Protein AF-A0A2P8H9C2-F1 (afdb_monomer_lite)

Organism: Chitinophaga niastensis (NCBI:txid536980)

Radius of gyration: 20.16 Å; chains: 1; bounding box: 42×19×60 Å

Secondary structure (DSSP, 8-state):
--HHHHHHHHHHHHHHHHHHHHHHHHHHHHHHHHHHHHHHHHHTT-HHHHHHHHHHHHHHHHSSPPHHHHHHHHHHHHS--

Foldseek 3Di:
DDVVVVVVVVVVVVVVVVVVVVVVVVLVVVLVVLVVVLVVCLADPNLVSNLVSLVVNCCSVPVDDDPVSVVVSVVSSVPRD

Sequence (81 aa):
MNPYISVIFLGILAYLAIHYYEKQNKGR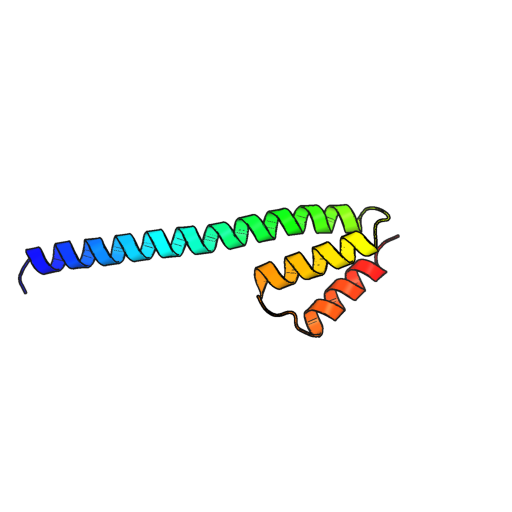KKAAEIKIKYDEALRGNGKAEALRLGREYYSAIRGKLTIYDEQAITNDLSAMK

pLDDT: mean 90.53, std 6.66, range [61.41, 97.38]

Structure (mmCIF, N/CA/C/O backbone):
data_AF-A0A2P8H9C2-F1
#
_entry.id   AF-A0A2P8H9C2-F1
#
loop_
_atom_site.group_PDB
_atom_site.id
_atom_site.type_symbol
_atom_site.label_atom_id
_atom_site.label_alt_id
_atom_site.label_comp_id
_atom_site.label_asym_id
_atom_site.label_entity_id
_atom_site.label_seq_id
_atom_site.pdbx_PDB_ins_code
_atom_site.Cartn_x
_atom_site.Cartn_y
_atom_site.Cartn_z
_atom_site.occupancy
_atom_site.B_iso_or_equiv
_atom_site.auth_seq_id
_atom_site.auth_comp_id
_atom_site.auth_asym_id
_atom_site.auth_atom_id
_atom_site.pdbx_PDB_model_num
ATOM 1 N N . MET A 1 1 ? 27.202 -12.549 -39.523 1.00 61.41 1 MET A N 1
ATOM 2 C CA . MET A 1 1 ? 26.729 -11.487 -38.605 1.00 61.41 1 MET A CA 1
ATOM 3 C C . MET A 1 1 ? 27.934 -10.645 -38.220 1.00 61.41 1 MET A C 1
ATOM 5 O O . MET A 1 1 ? 28.952 -11.226 -37.872 1.00 61.41 1 MET A O 1
ATOM 9 N N . ASN A 1 2 ? 27.882 -9.322 -38.380 1.00 80.69 2 ASN A N 1
ATOM 10 C CA . ASN A 1 2 ? 29.042 -8.464 -38.127 1.00 80.69 2 ASN A CA 1
ATOM 11 C C . ASN A 1 2 ? 29.333 -8.419 -36.603 1.00 80.69 2 ASN A C 1
ATOM 13 O O . ASN A 1 2 ? 28.415 -8.095 -35.839 1.00 80.69 2 ASN A O 1
ATOM 17 N N . PRO A 1 3 ? 30.557 -8.744 -36.139 1.00 80.50 3 PRO A N 1
ATOM 18 C CA . PRO A 1 3 ? 30.893 -8.764 -34.711 1.00 80.50 3 PRO A CA 1
ATOM 19 C C . PRO A 1 3 ? 30.639 -7.417 -34.019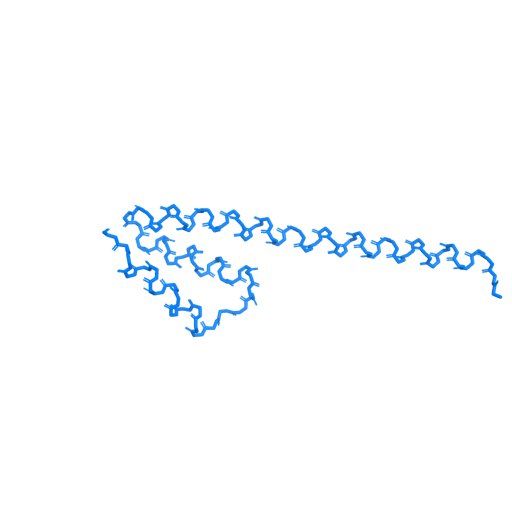 1.00 80.50 3 PRO A C 1
ATOM 21 O O . PRO A 1 3 ? 30.205 -7.398 -32.869 1.00 80.50 3 PRO A O 1
ATOM 24 N N . TYR A 1 4 ? 30.784 -6.295 -34.730 1.00 86.44 4 TYR A N 1
ATOM 25 C CA . TYR A 1 4 ? 30.509 -4.960 -34.189 1.00 86.44 4 TYR A CA 1
ATOM 26 C C . TYR A 1 4 ? 29.028 -4.754 -33.844 1.00 86.44 4 TYR A C 1
ATOM 28 O O . TYR A 1 4 ? 28.707 -4.165 -32.814 1.00 86.44 4 TYR A O 1
ATOM 36 N N . ILE A 1 5 ? 28.115 -5.307 -34.651 1.00 87.38 5 ILE A N 1
ATOM 37 C CA . ILE A 1 5 ? 26.668 -5.238 -34.389 1.00 87.38 5 ILE A CA 1
ATOM 38 C C . ILE A 1 5 ? 26.323 -6.015 -33.112 1.00 87.38 5 ILE A C 1
ATOM 40 O O . ILE A 1 5 ? 25.495 -5.571 -32.322 1.00 87.38 5 ILE A O 1
ATOM 44 N N . SER A 1 6 ? 27.002 -7.141 -32.874 1.00 87.00 6 SER A N 1
ATOM 45 C CA . SER A 1 6 ? 26.767 -7.976 -31.688 1.00 87.00 6 SER A CA 1
ATOM 46 C C . SER A 1 6 ? 27.202 -7.268 -30.399 1.00 87.00 6 SER A C 1
ATOM 48 O O . SER A 1 6 ? 26.489 -7.315 -29.399 1.00 87.00 6 SER A O 1
ATOM 50 N N . VAL A 1 7 ? 28.332 -6.551 -30.431 1.00 88.56 7 VAL A N 1
ATOM 51 C CA . VAL A 1 7 ? 28.831 -5.774 -29.282 1.00 88.56 7 VAL A CA 1
ATOM 52 C C . VAL A 1 7 ? 27.914 -4.589 -28.964 1.00 88.56 7 VAL A C 1
ATOM 54 O O . VAL A 1 7 ? 27.563 -4.384 -27.803 1.00 88.56 7 VAL A O 1
ATOM 57 N N . ILE A 1 8 ? 27.471 -3.845 -29.984 1.00 91.06 8 ILE A N 1
ATOM 58 C CA . ILE A 1 8 ? 26.531 -2.725 -29.804 1.00 91.06 8 ILE A CA 1
ATOM 59 C C . ILE A 1 8 ? 25.211 -3.226 -29.205 1.00 91.06 8 ILE A C 1
ATOM 61 O O . ILE A 1 8 ? 24.691 -2.637 -28.258 1.00 91.06 8 ILE A O 1
ATOM 65 N N . PHE A 1 9 ? 24.695 -4.346 -29.714 1.00 92.94 9 PHE A N 1
ATOM 66 C CA . PHE A 1 9 ? 23.455 -4.939 -29.227 1.00 92.94 9 PHE A CA 1
ATOM 67 C C . PHE A 1 9 ? 23.548 -5.375 -27.755 1.00 92.94 9 PHE A C 1
ATOM 69 O O . PHE A 1 9 ? 22.652 -5.070 -26.966 1.00 92.94 9 PHE A O 1
ATOM 76 N N . LEU A 1 10 ? 24.654 -6.010 -27.350 1.00 93.50 10 LEU A N 1
ATOM 77 C CA . LEU A 1 10 ? 24.893 -6.379 -25.949 1.00 93.50 10 LEU A CA 1
ATOM 78 C C . LEU A 1 10 ? 24.985 -5.155 -25.025 1.00 93.50 10 LEU A C 1
ATOM 80 O O . LEU A 1 10 ? 24.446 -5.189 -23.919 1.00 93.50 10 LEU A O 1
ATOM 84 N N . GLY A 1 11 ? 25.606 -4.064 -25.484 1.00 93.56 11 GLY A N 1
ATOM 85 C CA . GLY A 1 11 ? 25.666 -2.809 -24.730 1.00 93.56 11 GLY A CA 1
ATOM 86 C C . GLY A 1 11 ? 24.280 -2.217 -24.456 1.00 93.56 11 GLY A C 1
ATOM 87 O O . GLY A 1 11 ? 23.988 -1.817 -23.328 1.00 93.56 11 GLY A O 1
ATOM 88 N N . ILE A 1 12 ? 23.396 -2.229 -25.459 1.00 95.12 12 ILE A N 1
ATOM 89 C CA . ILE A 1 12 ? 22.010 -1.752 -25.320 1.00 95.12 12 ILE A CA 1
ATOM 90 C C . ILE A 1 12 ? 21.228 -2.631 -24.337 1.00 95.12 12 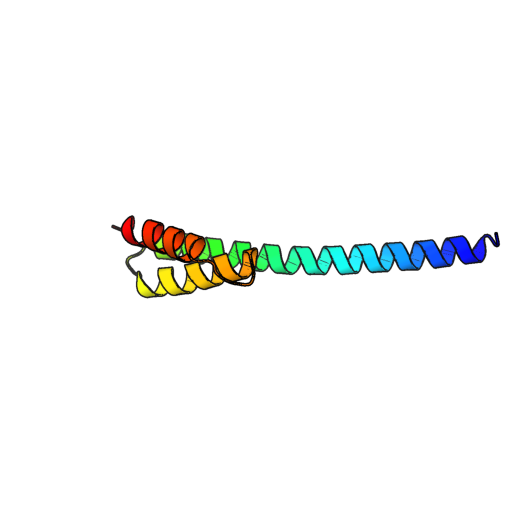ILE A C 1
ATOM 92 O O . ILE A 1 12 ? 20.541 -2.108 -23.459 1.00 95.12 12 ILE A O 1
ATOM 96 N N . LEU A 1 13 ? 21.353 -3.958 -24.439 1.00 95.38 13 LEU A N 1
ATOM 97 C CA . LEU A 1 13 ? 20.683 -4.878 -23.516 1.00 95.38 13 LEU A CA 1
ATOM 98 C C . LEU A 1 13 ? 21.148 -4.689 -22.068 1.00 95.38 13 LEU A C 1
ATOM 100 O O . LEU A 1 13 ? 20.312 -4.637 -21.166 1.00 95.38 13 LEU A O 1
ATOM 104 N N . ALA A 1 14 ? 22.455 -4.538 -21.843 1.00 93.00 14 ALA A N 1
ATOM 105 C CA . ALA A 1 14 ? 23.002 -4.285 -20.513 1.00 93.00 14 ALA A CA 1
ATOM 106 C C . ALA A 1 14 ? 22.489 -2.957 -19.932 1.00 93.00 14 ALA A C 1
ATOM 108 O O . ALA A 1 14 ? 22.055 -2.915 -18.780 1.00 93.00 14 ALA A O 1
ATOM 109 N N . TYR A 1 15 ? 22.463 -1.893 -20.740 1.00 94.81 15 TYR A N 1
ATOM 110 C CA . TYR A 1 15 ? 21.916 -0.596 -20.338 1.00 94.81 15 TYR A CA 1
ATOM 111 C C . TYR A 1 15 ? 20.438 -0.694 -19.928 1.00 94.81 15 TYR A C 1
ATOM 113 O O . TYR A 1 15 ? 20.057 -0.227 -18.852 1.00 94.81 15 TYR A O 1
ATOM 121 N N . LEU A 1 16 ? 19.610 -1.350 -20.74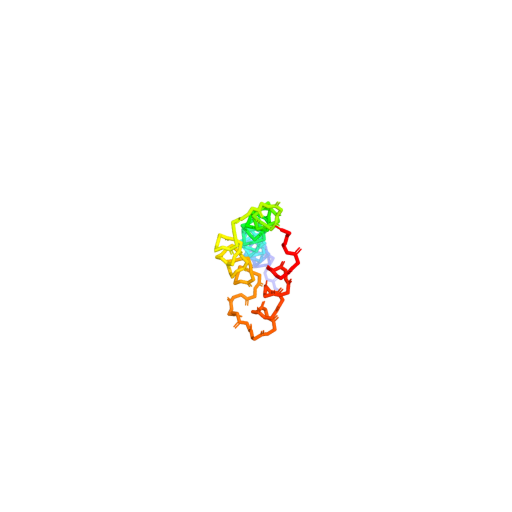8 1.00 94.38 16 LEU A N 1
ATOM 122 C CA . LEU A 1 16 ? 18.189 -1.548 -20.451 1.00 94.38 16 LEU A CA 1
ATOM 123 C C . LEU A 1 16 ? 17.984 -2.382 -19.181 1.00 94.38 16 LEU A C 1
ATOM 125 O O . LEU A 1 16 ? 17.127 -2.044 -18.362 1.00 94.38 16 LEU A O 1
ATOM 129 N N . ALA A 1 17 ? 18.785 -3.432 -18.987 1.00 91.00 17 ALA A N 1
ATOM 130 C CA . ALA A 1 17 ? 18.721 -4.278 -17.800 1.00 91.00 17 ALA A CA 1
ATOM 131 C C . ALA A 1 17 ? 19.043 -3.493 -16.518 1.00 91.00 17 ALA A C 1
ATOM 133 O O . ALA A 1 17 ? 18.289 -3.576 -15.547 1.00 91.00 17 ALA A O 1
ATOM 134 N N . ILE A 1 18 ? 20.107 -2.681 -16.525 1.00 91.31 18 ILE A N 1
ATOM 135 C CA . ILE A 1 18 ? 20.489 -1.834 -15.383 1.00 91.31 18 ILE A CA 1
ATOM 136 C C . ILE A 1 18 ? 19.382 -0.822 -15.075 1.00 91.31 18 ILE A C 1
ATOM 138 O O . ILE A 1 18 ? 18.921 -0.729 -13.935 1.00 91.31 18 ILE A O 1
ATOM 142 N N . HIS A 1 19 ? 18.898 -0.108 -16.094 1.00 89.00 19 HIS A N 1
ATOM 143 C CA . HIS A 1 19 ? 17.872 0.917 -15.915 1.00 89.00 19 HIS A CA 1
ATOM 144 C C . HIS A 1 19 ? 16.543 0.326 -15.404 1.00 89.00 19 HIS A C 1
ATOM 146 O O . HIS A 1 19 ? 15.835 0.941 -14.598 1.00 89.00 19 HIS A O 1
ATOM 152 N N . TYR A 1 20 ? 16.199 -0.889 -15.835 1.00 87.44 20 TYR A N 1
ATOM 153 C CA . TYR A 1 20 ? 15.039 -1.614 -15.321 1.00 87.44 20 TYR A CA 1
ATOM 154 C C . TYR A 1 20 ? 15.228 -2.028 -13.852 1.00 87.44 20 TYR A C 1
ATOM 156 O O . TYR A 1 20 ? 14.328 -1.832 -13.028 1.00 87.44 20 TYR A O 1
ATOM 164 N N . TYR A 1 21 ? 16.416 -2.530 -13.500 1.00 82.81 21 TYR A N 1
ATOM 165 C CA . TYR A 1 21 ? 16.746 -2.983 -12.148 1.00 82.81 21 TYR A CA 1
ATOM 166 C C . TYR A 1 21 ? 16.711 -1.842 -11.117 1.00 82.81 21 TYR A C 1
ATOM 168 O O . TYR A 1 21 ? 16.125 -1.977 -10.038 1.00 82.81 21 TYR A O 1
ATOM 176 N N . GLU A 1 22 ? 17.270 -0.676 -11.454 1.00 81.94 22 GLU A N 1
ATOM 177 C CA . GLU A 1 22 ? 17.239 0.498 -10.574 1.00 81.94 22 GLU A CA 1
ATOM 178 C C . GLU A 1 22 ? 15.815 0.996 -10.311 1.00 81.94 22 GLU A C 1
ATOM 180 O O . GLU A 1 22 ? 15.460 1.321 -9.170 1.00 81.94 22 GLU A O 1
ATOM 185 N N . LYS A 1 23 ? 14.974 1.026 -11.353 1.00 78.31 23 LYS A N 1
ATOM 186 C CA . LYS A 1 23 ? 13.576 1.459 -11.244 1.00 78.31 23 LYS A CA 1
ATOM 187 C C . LYS A 1 23 ? 12.780 0.547 -10.309 1.00 78.31 23 LYS A C 1
ATOM 189 O O . LYS A 1 23 ? 12.016 1.044 -9.479 1.00 78.31 23 LYS A O 1
ATOM 194 N N . GLN A 1 24 ? 12.991 -0.767 -10.392 1.00 77.19 24 GLN A N 1
ATOM 195 C CA . GLN A 1 24 ? 12.307 -1.735 -9.534 1.00 77.19 24 GLN A CA 1
ATOM 196 C C . GLN A 1 24 ? 12.744 -1.621 -8.063 1.00 77.19 24 GLN A C 1
ATOM 198 O O . GLN A 1 24 ? 11.909 -1.675 -7.155 1.00 77.19 24 GLN A O 1
ATOM 203 N N . ASN A 1 25 ? 14.036 -1.395 -7.810 1.00 80.00 25 ASN A N 1
ATOM 204 C CA . ASN A 1 25 ? 14.559 -1.278 -6.448 1.00 80.00 25 ASN A CA 1
ATOM 205 C C . ASN A 1 25 ? 14.116 0.002 -5.732 1.00 80.00 25 ASN A C 1
ATOM 207 O O . ASN A 1 25 ? 13.867 -0.039 -4.527 1.00 80.00 25 ASN A O 1
ATOM 211 N N . LYS A 1 26 ? 13.959 1.125 -6.446 1.00 78.12 26 LYS A N 1
ATOM 212 C CA . LYS A 1 26 ? 13.444 2.371 -5.846 1.00 78.12 26 LYS A CA 1
ATOM 213 C C . LYS A 1 26 ? 12.021 2.201 -5.301 1.00 78.12 26 LYS A C 1
ATOM 215 O O . LYS A 1 26 ? 11.750 2.626 -4.180 1.00 78.12 26 LYS A O 1
ATOM 220 N N . GLY A 1 27 ? 11.141 1.527 -6.047 1.00 78.06 27 GLY A N 1
ATOM 221 C CA . GLY A 1 27 ? 9.775 1.234 -5.594 1.00 78.06 27 GLY A CA 1
ATOM 222 C C . GLY A 1 27 ? 9.748 0.346 -4.348 1.00 78.06 27 GLY A C 1
ATOM 223 O O . GLY A 1 27 ? 9.044 0.645 -3.385 1.00 78.06 27 GLY A O 1
ATOM 224 N N . ARG A 1 28 ? 10.590 -0.696 -4.323 1.00 80.62 28 ARG A N 1
ATOM 225 C CA . ARG A 1 28 ? 10.716 -1.604 -3.171 1.00 80.62 28 ARG A CA 1
ATOM 226 C C . ARG A 1 28 ? 11.246 -0.911 -1.917 1.00 80.62 28 ARG A C 1
ATOM 228 O O . ARG A 1 28 ? 10.704 -1.138 -0.842 1.00 80.62 28 ARG A O 1
ATOM 235 N N . LYS A 1 29 ? 12.264 -0.051 -2.048 1.00 85.62 29 LYS A N 1
ATOM 236 C CA . LYS A 1 29 ? 12.798 0.733 -0.921 1.00 85.62 29 LYS A CA 1
ATOM 237 C C . LYS A 1 29 ? 11.730 1.646 -0.322 1.00 85.62 29 LYS A C 1
ATOM 239 O O . LYS A 1 29 ? 11.511 1.608 0.882 1.00 85.62 29 LYS A O 1
ATOM 244 N N . LYS A 1 30 ? 10.990 2.368 -1.172 1.00 86.75 30 LYS A N 1
ATOM 245 C CA . LYS A 1 30 ? 9.895 3.236 -0.723 1.00 86.75 30 LYS A CA 1
ATOM 246 C C . LYS A 1 30 ? 8.795 2.446 -0.005 1.00 86.75 30 LYS A C 1
ATOM 248 O O . LYS A 1 30 ? 8.347 2.855 1.060 1.00 86.75 30 LYS A O 1
ATOM 253 N N . ALA A 1 31 ? 8.390 1.297 -0.548 1.00 90.25 31 ALA A N 1
ATOM 254 C CA . ALA A 1 31 ? 7.404 0.433 0.102 1.00 90.25 31 ALA A CA 1
ATOM 255 C C . ALA A 1 31 ? 7.893 -0.086 1.467 1.00 90.25 31 ALA A C 1
ATOM 257 O O . ALA A 1 31 ? 7.117 -0.117 2.418 1.00 90.25 31 ALA A O 1
ATOM 258 N N . ALA A 1 32 ? 9.175 -0.445 1.586 1.00 92.00 32 ALA A N 1
ATOM 259 C CA . ALA A 1 32 ? 9.764 -0.888 2.849 1.00 92.00 32 ALA A CA 1
ATOM 260 C C . ALA A 1 32 ? 9.792 0.229 3.907 1.00 92.00 32 ALA A C 1
ATOM 262 O O . ALA A 1 32 ? 9.446 -0.015 5.060 1.00 92.00 32 ALA A O 1
ATOM 263 N N . GLU A 1 33 ? 10.137 1.459 3.521 1.00 93.38 33 GLU A N 1
ATOM 264 C CA . GLU A 1 33 ? 10.105 2.620 4.420 1.00 93.38 33 GLU A CA 1
ATOM 265 C C . GLU A 1 33 ? 8.686 2.925 4.920 1.00 93.38 33 GLU A C 1
ATOM 267 O O . GLU A 1 33 ? 8.486 3.165 6.111 1.00 93.38 33 GLU A O 1
ATOM 272 N N . ILE A 1 34 ? 7.685 2.877 4.031 1.00 94.38 34 ILE A N 1
ATOM 273 C CA . ILE A 1 34 ? 6.278 3.071 4.415 1.00 94.38 34 ILE A CA 1
ATOM 274 C C . ILE A 1 34 ? 5.822 1.939 5.341 1.00 94.38 34 ILE A C 1
ATOM 276 O O . ILE A 1 34 ? 5.131 2.207 6.320 1.00 94.38 34 ILE A O 1
ATOM 280 N N . LYS A 1 35 ? 6.249 0.694 5.084 1.00 95.12 35 LYS A N 1
ATOM 281 C CA . LYS A 1 35 ? 5.935 -0.452 5.946 1.00 95.12 35 LYS A CA 1
ATOM 282 C C . LYS A 1 35 ? 6.427 -0.240 7.375 1.00 95.12 35 LYS A C 1
ATOM 284 O O . LYS A 1 35 ? 5.681 -0.509 8.304 1.00 95.12 35 LYS A O 1
ATOM 289 N N . ILE A 1 36 ? 7.650 0.259 7.557 1.00 95.25 36 ILE A N 1
ATOM 290 C CA . ILE A 1 36 ? 8.199 0.530 8.895 1.00 95.25 36 ILE A CA 1
ATOM 291 C C . ILE A 1 36 ? 7.317 1.540 9.636 1.00 95.25 36 ILE A C 1
ATOM 293 O O . ILE A 1 36 ? 6.894 1.271 10.756 1.00 95.25 36 ILE A O 1
ATOM 297 N N . LYS A 1 37 ? 6.962 2.652 8.981 1.00 94.50 37 LYS A N 1
ATOM 298 C CA . LYS A 1 37 ? 6.079 3.673 9.569 1.00 94.50 37 LYS A CA 1
ATOM 299 C C . LYS A 1 37 ? 4.684 3.128 9.868 1.00 94.50 37 LYS A C 1
ATOM 301 O O . LYS A 1 37 ? 4.092 3.480 10.881 1.00 94.50 37 LYS A O 1
ATOM 306 N N . TYR A 1 38 ? 4.150 2.282 8.988 1.00 95.75 38 TYR A N 1
ATOM 307 C CA . TYR A 1 38 ? 2.862 1.628 9.197 1.00 95.75 38 TYR A CA 1
ATOM 308 C C . TYR A 1 38 ? 2.905 0.708 10.423 1.00 95.75 38 TYR A C 1
ATOM 310 O O . TYR A 1 38 ? 2.060 0.837 11.303 1.00 95.75 38 TYR A O 1
ATOM 318 N N . ASP A 1 39 ? 3.935 -0.136 10.537 1.00 94.31 39 ASP A N 1
ATOM 319 C CA . ASP A 1 39 ? 4.149 -1.020 11.688 1.00 94.31 39 ASP A CA 1
ATOM 320 C C . ASP A 1 39 ? 4.324 -0.219 12.996 1.00 94.31 39 ASP A C 1
ATOM 322 O O . ASP A 1 39 ? 3.845 -0.631 14.052 1.00 94.31 39 ASP A O 1
ATOM 326 N N . GLU A 1 40 ? 4.997 0.934 12.950 1.00 94.06 40 GLU A N 1
ATOM 327 C CA . GLU A 1 40 ? 5.112 1.863 14.083 1.00 94.06 40 GLU A CA 1
ATOM 328 C C . GLU A 1 40 ? 3.759 2.477 14.461 1.00 94.06 40 GLU A C 1
ATOM 330 O O . GLU A 1 40 ? 3.397 2.492 15.639 1.00 94.06 40 GLU A O 1
ATOM 335 N N . ALA A 1 41 ? 2.980 2.927 13.475 1.00 94.50 41 ALA A N 1
ATOM 336 C CA . ALA A 1 41 ? 1.658 3.504 13.693 1.00 94.50 41 ALA A CA 1
ATOM 337 C C . ALA A 1 41 ? 0.662 2.483 14.265 1.00 94.50 41 ALA A C 1
ATOM 339 O O . ALA A 1 41 ? -0.136 2.843 15.130 1.00 94.50 41 ALA A O 1
ATOM 340 N N . LEU A 1 42 ? 0.745 1.215 13.840 1.00 94.50 42 LEU A N 1
ATOM 341 C CA . LEU A 1 42 ? -0.051 0.106 14.380 1.00 94.50 42 LEU A CA 1
ATOM 342 C C . LEU A 1 42 ? 0.266 -0.203 15.852 1.00 94.50 42 LEU A C 1
ATOM 344 O O . LEU A 1 42 ? -0.598 -0.700 16.569 1.00 94.50 42 LEU A O 1
ATOM 348 N N . ARG A 1 43 ? 1.493 0.075 16.314 1.00 93.25 43 ARG A N 1
ATOM 349 C CA . ARG A 1 43 ? 1.893 -0.096 17.725 1.00 93.25 43 ARG A CA 1
ATOM 350 C C . ARG A 1 43 ? 1.531 1.098 18.606 1.00 93.25 43 ARG A C 1
ATOM 352 O O . ARG A 1 43 ? 1.564 0.971 19.827 1.00 93.25 43 ARG A O 1
ATOM 359 N N . GLY A 1 44 ? 1.267 2.254 18.003 1.00 88.81 44 GLY A N 1
ATOM 360 C CA . GLY A 1 44 ? 0.816 3.453 18.700 1.00 88.81 44 GLY A CA 1
ATOM 361 C C . GLY A 1 44 ? -0.708 3.560 18.757 1.00 88.81 44 GLY A C 1
ATOM 362 O O . GLY A 1 44 ? -1.435 2.651 18.377 1.00 88.81 44 GLY A O 1
ATOM 363 N N . ASN A 1 45 ? -1.200 4.734 19.158 1.00 80.44 45 ASN A N 1
ATOM 364 C CA . ASN A 1 45 ? -2.641 5.014 19.276 1.00 80.44 45 ASN A CA 1
ATOM 365 C C . ASN A 1 45 ? -3.214 5.7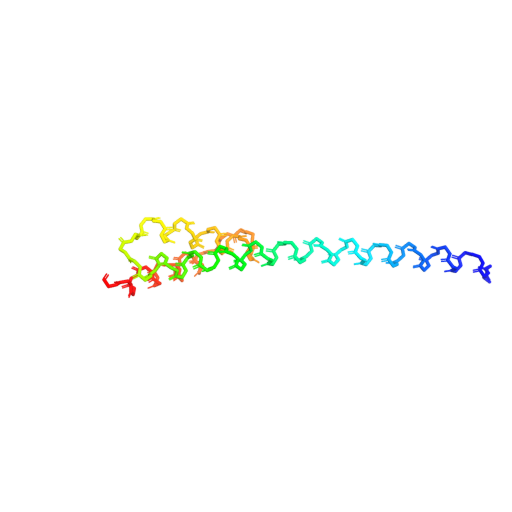62 18.053 1.00 80.44 45 ASN A C 1
ATOM 367 O O . ASN A 1 45 ? -4.322 6.296 18.081 1.00 80.44 45 ASN A O 1
ATOM 371 N N . GLY A 1 46 ? -2.447 5.849 16.964 1.00 87.44 46 GLY A N 1
ATOM 372 C CA . GLY A 1 46 ? -2.759 6.673 15.797 1.00 87.44 46 GLY A CA 1
ATOM 373 C C . GLY A 1 46 ? -3.549 5.934 14.720 1.00 87.44 46 GLY A C 1
ATOM 374 O O . GLY A 1 46 ? -3.048 5.793 13.610 1.00 87.44 46 GLY A O 1
ATOM 375 N N . LYS A 1 47 ? -4.782 5.486 14.998 1.00 91.88 47 LYS A N 1
ATOM 376 C CA . LYS A 1 47 ? -5.582 4.675 14.047 1.00 91.88 47 LYS A CA 1
ATOM 377 C C . LYS A 1 47 ? -5.789 5.348 12.679 1.00 91.88 47 LYS A C 1
ATOM 379 O O . LYS A 1 47 ? -5.742 4.686 11.646 1.00 91.88 47 LYS A O 1
ATOM 384 N N . ALA A 1 48 ? -5.975 6.669 12.660 1.00 93.69 48 ALA A N 1
ATOM 385 C CA . ALA A 1 48 ? -6.105 7.439 11.420 1.00 93.69 48 ALA A CA 1
ATOM 386 C C . ALA A 1 48 ? -4.801 7.462 10.602 1.00 93.69 48 ALA A C 1
ATOM 388 O O . ALA A 1 48 ? -4.831 7.329 9.379 1.00 93.69 48 ALA A O 1
ATOM 389 N N . GLU A 1 49 ? -3.659 7.586 11.279 1.00 95.19 49 GLU A N 1
ATOM 390 C CA . GLU A 1 49 ? -2.346 7.584 10.633 1.00 95.19 49 GLU A CA 1
ATOM 391 C C . GLU A 1 49 ? -1.976 6.182 10.139 1.00 95.19 49 GLU A C 1
ATOM 393 O O . GLU A 1 49 ? -1.517 6.028 9.008 1.00 95.19 49 GLU A O 1
ATOM 398 N N . ALA A 1 50 ? -2.280 5.145 10.925 1.00 96.25 50 ALA A N 1
ATOM 399 C CA . ALA A 1 50 ? -2.134 3.757 10.508 1.00 96.25 50 ALA A CA 1
ATOM 400 C C . ALA A 1 50 ? -2.987 3.452 9.262 1.00 96.25 50 ALA A C 1
ATOM 402 O O . ALA A 1 50 ? -2.479 2.869 8.309 1.00 96.25 50 ALA A O 1
ATOM 403 N N . LEU A 1 51 ? -4.240 3.922 9.192 1.00 96.75 51 LEU A N 1
ATOM 404 C CA . LEU A 1 51 ? -5.082 3.755 8.000 1.00 96.75 51 LEU A CA 1
ATOM 405 C C . LEU A 1 51 ? -4.462 4.418 6.759 1.00 96.75 51 LEU A C 1
ATOM 407 O O . LEU A 1 51 ? -4.430 3.822 5.679 1.00 96.75 51 LEU A O 1
ATOM 411 N N . ARG A 1 52 ? -3.961 5.651 6.909 1.00 96.69 52 ARG A N 1
ATOM 412 C CA . ARG A 1 52 ? -3.315 6.399 5.823 1.00 96.69 52 ARG A CA 1
ATOM 413 C C . ARG A 1 52 ? -2.066 5.670 5.316 1.00 96.69 52 ARG A C 1
ATOM 415 O O . ARG A 1 52 ? -1.932 5.464 4.110 1.00 96.69 52 ARG A O 1
ATOM 422 N N . LEU A 1 53 ? -1.189 5.25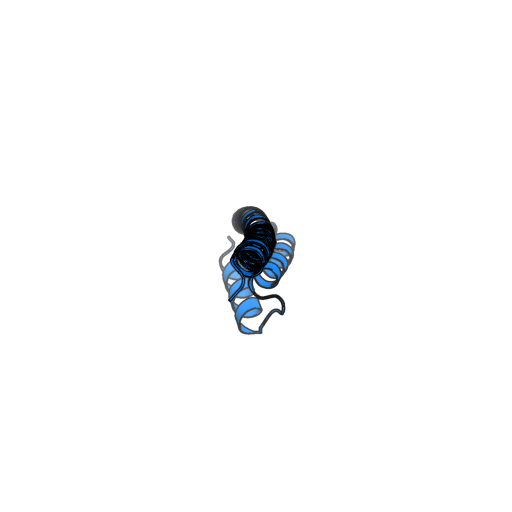1 6.229 1.00 96.56 53 LEU A N 1
ATOM 423 C CA . LEU A 1 53 ? 0.058 4.545 5.921 1.00 96.56 53 LEU A CA 1
ATOM 424 C C . LEU A 1 53 ? -0.184 3.142 5.355 1.00 96.56 53 LEU A C 1
ATOM 426 O O . LEU A 1 53 ? 0.512 2.743 4.425 1.00 96.56 53 LEU A O 1
ATOM 430 N N . GLY A 1 54 ? -1.195 2.421 5.844 1.00 95.94 54 GLY A N 1
ATOM 431 C CA . GLY A 1 54 ? -1.588 1.114 5.319 1.00 95.94 54 GLY A CA 1
ATOM 432 C C . GLY A 1 54 ? -2.018 1.207 3.855 1.00 95.94 54 GLY A C 1
ATOM 433 O O . GLY A 1 54 ? -1.492 0.491 3.002 1.00 95.94 54 GLY A O 1
ATOM 434 N N . ARG A 1 55 ? -2.892 2.165 3.521 1.00 96.81 55 ARG A N 1
ATOM 435 C CA . ARG A 1 55 ? -3.293 2.422 2.125 1.00 96.81 55 ARG A CA 1
ATOM 436 C C . ARG A 1 55 ? -2.110 2.811 1.245 1.00 96.81 55 ARG A C 1
ATOM 438 O O . ARG A 1 55 ? -2.016 2.341 0.110 1.00 96.81 55 ARG A O 1
ATOM 445 N N . GLU A 1 56 ? -1.203 3.639 1.761 1.00 95.19 56 GLU A N 1
ATOM 446 C CA . GLU A 1 56 ? 0.013 4.047 1.052 1.00 95.19 56 GLU A CA 1
ATOM 447 C C . GLU A 1 56 ? 0.944 2.848 0.789 1.00 95.19 56 GLU A C 1
ATOM 449 O O . GLU A 1 56 ? 1.424 2.677 -0.333 1.00 95.19 56 GLU A O 1
ATOM 454 N N . TYR A 1 57 ? 1.130 1.968 1.778 1.00 95.19 57 TYR A N 1
ATOM 455 C CA . TYR A 1 57 ? 1.933 0.749 1.661 1.00 95.19 57 TYR A CA 1
ATOM 456 C C . TYR A 1 57 ? 1.352 -0.220 0.628 1.00 95.19 57 TYR A C 1
ATOM 458 O O . TYR A 1 57 ? 2.049 -0.603 -0.315 1.00 95.19 57 TYR A O 1
ATOM 466 N N . TYR A 1 58 ? 0.070 -0.578 0.758 1.00 93.69 58 TYR A N 1
ATOM 467 C CA . TYR A 1 58 ? -0.586 -1.514 -0.158 1.00 93.69 58 TYR A CA 1
ATOM 468 C C . TYR A 1 58 ? -0.662 -0.956 -1.592 1.00 93.69 58 TYR A C 1
ATOM 470 O O . TYR A 1 58 ? -0.452 -1.697 -2.558 1.00 93.69 58 TYR A O 1
ATOM 478 N N . SER A 1 59 ? -0.839 0.361 -1.748 1.00 93.06 59 SER A N 1
ATOM 479 C CA . SER A 1 59 ? -0.751 1.022 -3.058 1.00 93.06 59 SER A CA 1
ATOM 480 C C . SER A 1 59 ? 0.669 0.991 -3.631 1.00 93.06 59 SER A C 1
ATOM 482 O O . SER A 1 59 ? 0.844 0.824 -4.834 1.00 93.06 59 SER A O 1
ATOM 484 N N . ALA A 1 60 ? 1.709 1.108 -2.800 1.00 90.25 60 ALA A N 1
ATOM 485 C CA . ALA A 1 60 ? 3.096 1.053 -3.263 1.00 90.25 60 ALA A CA 1
ATOM 486 C C . ALA A 1 60 ? 3.503 -0.342 -3.773 1.00 90.25 60 ALA A C 1
ATOM 488 O O . ALA A 1 60 ? 4.313 -0.438 -4.697 1.00 90.25 60 ALA A O 1
ATOM 489 N N . ILE A 1 61 ? 2.946 -1.417 -3.201 1.00 87.75 61 ILE A N 1
ATOM 490 C CA . ILE A 1 61 ? 3.261 -2.798 -3.608 1.00 87.75 61 ILE A CA 1
ATOM 491 C C . ILE A 1 61 ? 2.391 -3.312 -4.764 1.00 87.75 61 ILE A C 1
ATOM 493 O O . ILE A 1 61 ? 2.892 -4.074 -5.591 1.00 87.75 61 ILE A O 1
ATOM 497 N N . ARG A 1 62 ? 1.109 -2.918 -4.842 1.00 87.31 62 ARG A N 1
ATOM 498 C CA . ARG A 1 62 ? 0.161 -3.410 -5.865 1.00 87.31 62 ARG A CA 1
ATOM 499 C C . ARG A 1 62 ? -0.243 -2.375 -6.911 1.00 87.31 62 ARG A C 1
ATOM 501 O O . ARG A 1 62 ? -0.772 -2.744 -7.956 1.00 87.31 62 ARG A O 1
ATOM 508 N N . GLY A 1 63 ? -0.045 -1.090 -6.647 1.00 85.81 63 GLY A N 1
ATOM 509 C CA . GLY A 1 63 ? -0.654 -0.008 -7.416 1.00 85.81 63 GLY A CA 1
ATOM 510 C C . GLY A 1 63 ? -2.076 0.274 -6.934 1.00 85.81 63 GLY A C 1
ATOM 511 O O . GLY A 1 63 ? -2.277 1.069 -6.022 1.00 85.81 63 GLY A O 1
ATOM 512 N N . LYS A 1 64 ? -3.079 -0.357 -7.553 1.00 91.19 64 LYS A N 1
ATOM 513 C CA . LYS A 1 64 ? -4.492 -0.132 -7.207 1.00 91.19 64 LYS A CA 1
ATOM 514 C C . LYS A 1 64 ? -4.903 -0.998 -6.015 1.00 91.19 64 LYS A C 1
ATOM 516 O O . LYS A 1 64 ? -4.752 -2.216 -6.067 1.00 91.19 64 LYS A O 1
ATOM 521 N N . LEU A 1 65 ? -5.470 -0.371 -4.985 1.00 92.75 65 LEU A N 1
ATOM 522 C CA . LEU A 1 65 ? -6.021 -1.077 -3.828 1.00 92.75 65 LEU A CA 1
ATOM 523 C C . LEU A 1 65 ? -7.217 -1.940 -4.227 1.00 92.75 65 LEU A C 1
ATOM 525 O O . LEU A 1 65 ? -8.099 -1.512 -4.979 1.00 92.75 65 LEU A O 1
ATOM 529 N N . THR A 1 66 ? -7.235 -3.158 -3.698 1.00 94.75 66 THR A N 1
ATOM 530 C CA . THR A 1 66 ? -8.360 -4.085 -3.812 1.00 94.75 66 THR A CA 1
ATOM 531 C C . THR A 1 66 ? -9.179 -4.104 -2.523 1.00 94.75 66 THR A C 1
ATOM 533 O O . THR A 1 66 ? -8.730 -3.649 -1.472 1.00 94.75 66 THR A O 1
ATOM 536 N N . ILE A 1 67 ? -10.377 -4.690 -2.583 1.00 95.81 67 ILE A N 1
ATOM 537 C CA . ILE A 1 67 ? -11.210 -4.905 -1.390 1.00 95.81 67 ILE A CA 1
ATOM 538 C C . ILE A 1 67 ? -10.469 -5.768 -0.355 1.00 95.81 67 ILE A C 1
ATOM 540 O O . ILE A 1 67 ? -10.579 -5.511 0.838 1.00 95.81 67 ILE A O 1
ATOM 544 N N . TYR A 1 68 ? -9.664 -6.739 -0.797 1.00 95.75 68 TYR A N 1
ATOM 545 C CA . TYR A 1 68 ? -8.864 -7.576 0.099 1.00 95.75 68 TYR A CA 1
ATOM 546 C C . TYR A 1 68 ? -7.767 -6.790 0.824 1.00 95.75 68 TYR A C 1
ATOM 548 O O . TYR A 1 68 ? -7.464 -7.092 1.974 1.00 95.75 68 TYR A O 1
ATOM 556 N N . ASP A 1 69 ? -7.197 -5.766 0.184 1.00 95.88 69 ASP A N 1
ATOM 557 C CA . ASP A 1 69 ? -6.209 -4.895 0.828 1.00 95.88 69 ASP A CA 1
ATOM 558 C C . ASP A 1 69 ? -6.871 -4.012 1.890 1.00 95.88 69 ASP A C 1
ATOM 560 O O . ASP A 1 69 ? -6.369 -3.908 3.004 1.00 95.88 69 ASP A O 1
ATOM 564 N N . GLU A 1 70 ? -8.040 -3.438 1.590 1.00 96.44 70 GLU A N 1
ATOM 565 C CA . GLU A 1 70 ? -8.816 -2.668 2.574 1.00 96.44 70 GLU A CA 1
ATOM 566 C C . GLU A 1 70 ? -9.279 -3.546 3.749 1.00 96.44 70 GLU A C 1
ATOM 568 O O . GLU A 1 70 ? -9.253 -3.102 4.898 1.00 96.44 70 GLU A O 1
ATOM 573 N N . GLN A 1 71 ? -9.646 -4.808 3.496 1.00 97.38 71 GLN A N 1
ATOM 574 C CA . GLN A 1 71 ? -9.954 -5.780 4.551 1.00 97.38 71 GLN A CA 1
ATOM 575 C C . GLN A 1 71 ? -8.728 -6.095 5.414 1.00 97.38 71 GLN A C 1
ATOM 577 O O . GLN A 1 71 ? -8.839 -6.098 6.637 1.00 97.38 71 GLN A O 1
ATOM 582 N N . ALA A 1 72 ? -7.558 -6.314 4.807 1.00 96.12 72 ALA A N 1
ATOM 583 C CA . ALA A 1 72 ? -6.321 -6.557 5.544 1.00 96.12 72 ALA A CA 1
ATOM 584 C C . ALA A 1 72 ? -5.948 -5.360 6.432 1.00 96.12 72 ALA A C 1
ATOM 586 O O . ALA A 1 72 ? -5.725 -5.537 7.626 1.00 96.12 72 ALA A O 1
ATOM 587 N N . ILE A 1 73 ? -5.993 -4.139 5.884 1.00 96.38 73 ILE A N 1
ATOM 588 C CA . ILE A 1 73 ? -5.769 -2.906 6.653 1.00 96.38 73 ILE A CA 1
ATOM 589 C C . ILE A 1 73 ? -6.783 -2.807 7.798 1.00 96.38 73 ILE A C 1
ATOM 591 O O . ILE A 1 73 ? -6.418 -2.526 8.934 1.00 96.38 73 ILE A O 1
ATOM 595 N N . THR A 1 74 ? -8.062 -3.081 7.541 1.00 96.56 74 THR A N 1
ATOM 596 C CA . THR A 1 74 ? -9.099 -3.046 8.584 1.00 96.56 74 THR A CA 1
ATOM 597 C C . THR A 1 74 ? -8.828 -4.053 9.704 1.00 96.56 74 THR A C 1
ATOM 599 O O . THR A 1 74 ? -9.039 -3.729 10.875 1.00 96.56 74 THR A O 1
ATOM 602 N N . ASN A 1 75 ? -8.334 -5.247 9.372 1.00 96.19 75 ASN A N 1
ATOM 603 C CA . ASN A 1 75 ? -7.959 -6.261 10.356 1.00 96.19 75 ASN A CA 1
ATOM 604 C C . ASN A 1 75 ? -6.777 -5.795 11.212 1.00 96.19 75 ASN A C 1
ATOM 606 O O . ASN A 1 75 ? -6.862 -5.862 12.438 1.00 96.19 75 ASN A O 1
ATOM 610 N N . ASP A 1 76 ? -5.728 -5.250 10.589 1.00 95.19 76 ASP A N 1
ATOM 611 C CA . ASP A 1 76 ? -4.571 -4.692 11.298 1.00 95.19 76 ASP A CA 1
ATOM 612 C C . ASP A 1 76 ? -5.007 -3.581 12.271 1.00 95.19 76 ASP A C 1
ATOM 614 O O . ASP A 1 76 ? -4.649 -3.585 13.449 1.00 95.19 76 ASP A O 1
ATOM 618 N N . LEU A 1 77 ? -5.865 -2.666 11.806 1.00 95.25 77 LEU A N 1
ATOM 619 C CA . LEU A 1 77 ? -6.410 -1.562 12.604 1.00 95.25 77 LEU A CA 1
ATOM 620 C C . LEU A 1 77 ? -7.342 -2.020 13.734 1.00 95.25 77 LEU A C 1
ATOM 622 O O . LEU A 1 77 ? -7.554 -1.282 14.699 1.00 95.25 77 LEU A O 1
ATOM 626 N N . SER A 1 78 ? -7.959 -3.191 13.594 1.00 93.62 78 SER A N 1
ATOM 627 C CA . SER A 1 78 ? -8.822 -3.786 14.622 1.00 93.62 78 SER A CA 1
ATOM 628 C C . SER A 1 78 ? -8.017 -4.525 15.690 1.00 93.62 78 SER A C 1
ATOM 630 O O . SER A 1 78 ? -8.505 -4.697 16.801 1.00 93.62 78 SER A O 1
ATOM 632 N N . ALA A 1 79 ? -6.786 -4.928 15.366 1.00 91.81 79 ALA A N 1
ATOM 633 C CA . ALA A 1 79 ? -5.844 -5.541 16.298 1.00 91.81 79 ALA A CA 1
ATOM 634 C C . ALA A 1 79 ? -5.043 -4.514 17.125 1.00 91.81 79 ALA A C 1
ATOM 636 O O . ALA A 1 79 ? -4.321 -4.905 18.046 1.00 91.81 79 ALA A O 1
ATOM 637 N N . MET A 1 80 ? -5.163 -3.218 16.813 1.00 89.81 80 MET A N 1
ATOM 638 C CA . MET A 1 80 ? -4.600 -2.136 17.626 1.00 89.81 80 MET A CA 1
ATOM 639 C C . MET A 1 80 ? -5.242 -2.136 19.022 1.00 89.81 80 MET A C 1
ATOM 641 O O . MET A 1 80 ? -6.454 -2.328 19.146 1.00 89.81 80 MET A O 1
ATOM 645 N N . LYS A 1 81 ? -4.420 -1.947 20.058 1.00 71.88 81 LYS A N 1
ATOM 646 C CA . LYS A 1 81 ? -4.838 -1.948 21.468 1.00 71.88 81 LYS A CA 1
ATOM 647 C C . LYS A 1 81 ? -5.204 -0.558 21.965 1.00 71.88 81 LYS A C 1
ATOM 649 O O . LYS A 1 81 ? -4.594 0.412 21.469 1.00 71.88 81 LYS A O 1
#